Protein AF-A1ZGA3-F1 (afdb_monomer)

Mean predicted aligned error: 5.49 Å

Structure (mmCIF, N/CA/C/O backbone):
data_AF-A1ZGA3-F1
#
_entry.id   AF-A1ZGA3-F1
#
loop_
_atom_site.group_PDB
_atom_site.id
_atom_site.type_symbol
_atom_site.label_atom_id
_atom_site.label_alt_id
_atom_site.label_comp_id
_atom_site.label_asym_id
_atom_site.label_entity_id
_atom_site.label_seq_id
_atom_site.pdbx_PDB_ins_code
_atom_site.Cartn_x
_atom_site.Cartn_y
_atom_site.Cartn_z
_atom_site.occupancy
_atom_site.B_iso_or_equiv
_atom_site.auth_seq_id
_atom_site.auth_comp_id
_atom_site.auth_asym_id
_atom_site.auth_atom_id
_atom_site.pdbx_PDB_model_num
ATOM 1 N N . MET A 1 1 ? 19.483 -24.853 1.200 1.00 44.94 1 MET A N 1
ATOM 2 C CA . MET A 1 1 ? 18.758 -23.568 1.315 1.00 44.94 1 MET A CA 1
ATOM 3 C C . MET A 1 1 ? 17.761 -23.539 0.162 1.00 44.94 1 MET A C 1
ATOM 5 O O . MET A 1 1 ? 18.191 -23.710 -0.970 1.00 44.94 1 MET A O 1
ATOM 9 N N . ASN A 1 2 ? 16.456 -23.523 0.442 1.00 44.62 2 ASN A N 1
ATOM 10 C CA . ASN A 1 2 ? 15.414 -23.865 -0.536 1.00 44.62 2 ASN A CA 1
ATOM 11 C C . ASN A 1 2 ? 15.058 -22.629 -1.385 1.00 44.62 2 ASN A C 1
ATOM 13 O O . ASN A 1 2 ? 14.322 -21.759 -0.916 1.00 44.62 2 ASN A O 1
ATOM 17 N N . LEU A 1 3 ? 15.625 -22.521 -2.592 1.00 44.28 3 LEU A N 1
ATOM 18 C CA . LEU A 1 3 ? 15.404 -21.398 -3.520 1.00 44.28 3 LEU A CA 1
ATOM 19 C C . LEU A 1 3 ? 13.907 -21.156 -3.780 1.00 44.28 3 LEU A C 1
ATOM 21 O O . LEU A 1 3 ? 13.470 -20.008 -3.792 1.00 44.28 3 LEU A O 1
ATOM 25 N N . ASP A 1 4 ? 13.111 -22.224 -3.837 1.00 58.69 4 ASP A N 1
ATOM 26 C CA . ASP A 1 4 ? 11.666 -22.153 -4.075 1.00 58.69 4 ASP A CA 1
ATOM 27 C C . ASP A 1 4 ? 10.901 -21.405 -2.975 1.00 58.69 4 ASP A C 1
ATOM 29 O O . ASP A 1 4 ? 9.993 -20.630 -3.271 1.00 58.69 4 ASP A O 1
ATOM 33 N N . ALA A 1 5 ? 11.288 -21.570 -1.707 1.00 56.62 5 ALA A N 1
ATOM 34 C CA . ALA A 1 5 ? 10.627 -20.904 -0.582 1.00 56.62 5 ALA A CA 1
ATOM 35 C C . ALA A 1 5 ? 10.949 -19.402 -0.534 1.00 56.62 5 ALA A C 1
ATOM 37 O O . ALA A 1 5 ? 10.088 -18.580 -0.213 1.00 56.62 5 ALA A O 1
ATOM 38 N N . ILE A 1 6 ? 12.182 -19.033 -0.899 1.00 56.66 6 ILE A N 1
ATOM 39 C CA . ILE A 1 6 ? 12.612 -17.634 -0.998 1.00 56.66 6 ILE A CA 1
ATOM 40 C C . ILE A 1 6 ? 11.835 -16.956 -2.131 1.00 56.66 6 ILE A C 1
ATOM 42 O O . ILE A 1 6 ? 11.192 -15.928 -1.911 1.00 56.66 6 ILE A O 1
ATOM 46 N N . THR A 1 7 ? 11.794 -17.570 -3.316 1.00 63.59 7 THR A N 1
ATOM 47 C CA . THR A 1 7 ? 11.047 -17.049 -4.467 1.00 63.59 7 THR A CA 1
ATOM 48 C C . THR A 1 7 ? 9.547 -16.943 -4.179 1.00 63.59 7 THR A C 1
ATOM 50 O O . THR A 1 7 ? 8.947 -15.912 -4.480 1.00 63.59 7 THR A O 1
ATOM 53 N N . GLN A 1 8 ? 8.937 -17.942 -3.533 1.00 66.50 8 GLN A N 1
ATOM 54 C CA . GLN A 1 8 ? 7.533 -17.879 -3.112 1.00 66.50 8 GLN A CA 1
ATOM 55 C C . GLN A 1 8 ? 7.279 -16.730 -2.131 1.00 66.50 8 GLN A C 1
ATOM 57 O O . GLN A 1 8 ? 6.343 -15.956 -2.330 1.00 66.50 8 GLN A O 1
ATOM 62 N N . GLY A 1 9 ? 8.145 -16.547 -1.130 1.00 73.31 9 GLY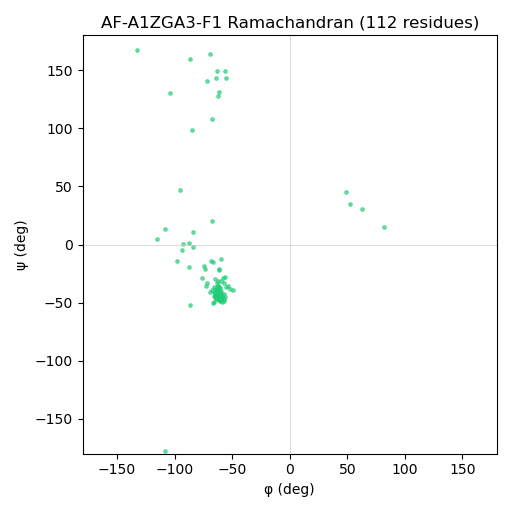 A N 1
ATOM 63 C CA . GLY A 1 9 ? 8.039 -15.441 -0.180 1.00 73.31 9 GLY A CA 1
ATOM 64 C C . GLY A 1 9 ? 8.105 -14.063 -0.849 1.00 73.31 9 GLY A C 1
ATOM 65 O O . GLY A 1 9 ? 7.344 -13.169 -0.480 1.00 73.31 9 GLY A O 1
ATOM 66 N N . HIS A 1 10 ? 8.968 -13.874 -1.852 1.00 78.25 10 HIS A N 1
ATOM 67 C CA . HIS A 1 10 ? 9.020 -12.622 -2.619 1.00 78.25 10 HIS A CA 1
ATOM 68 C C . HIS A 1 10 ? 7.760 -12.394 -3.461 1.00 78.25 10 HIS A C 1
ATOM 70 O O . HIS A 1 10 ? 7.262 -11.268 -3.520 1.00 78.25 10 HIS A O 1
ATOM 76 N N . LEU A 1 11 ? 7.207 -13.448 -4.068 1.00 79.94 11 LEU A N 1
ATOM 77 C CA . LEU A 1 11 ? 5.987 -13.345 -4.869 1.00 79.94 11 LEU A CA 1
ATOM 78 C C . LEU A 1 11 ? 4.783 -12.930 -4.014 1.00 79.94 11 LEU A C 1
ATOM 80 O O . LEU A 1 11 ? 4.070 -12.003 -4.395 1.00 79.94 11 LEU A O 1
ATOM 84 N N . VAL A 1 12 ? 4.591 -13.542 -2.839 1.00 86.50 12 VAL A N 1
ATOM 85 C CA . VAL A 1 12 ? 3.495 -13.188 -1.914 1.00 86.50 12 VAL A CA 1
ATOM 86 C C . VAL A 1 12 ? 3.577 -11.724 -1.495 1.00 86.50 12 VAL A C 1
ATOM 88 O O . VAL A 1 12 ? 2.592 -10.994 -1.586 1.00 86.50 12 VAL A O 1
ATOM 91 N N . LYS A 1 13 ? 4.768 -11.255 -1.113 1.00 85.25 13 LYS A N 1
ATOM 92 C CA . LYS A 1 13 ? 4.990 -9.851 -0.733 1.00 85.25 13 LYS A CA 1
ATOM 93 C C . LYS A 1 13 ? 4.695 -8.902 -1.887 1.00 85.25 13 LYS A C 1
ATOM 95 O O . LYS A 1 13 ? 4.082 -7.858 -1.678 1.00 85.25 13 LYS A O 1
ATOM 100 N N . ARG A 1 14 ? 5.079 -9.275 -3.111 1.00 85.75 14 ARG A N 1
ATOM 101 C CA . ARG A 1 14 ? 4.761 -8.482 -4.300 1.00 85.75 14 ARG A CA 1
ATOM 102 C C . ARG A 1 14 ? 3.255 -8.396 -4.532 1.00 85.75 14 ARG A C 1
ATOM 104 O O . ARG A 1 14 ? 2.756 -7.309 -4.792 1.00 85.75 14 ARG A O 1
ATOM 111 N N . ALA A 1 15 ? 2.530 -9.498 -4.372 1.00 88.62 15 ALA A N 1
ATOM 112 C CA . ALA A 1 15 ? 1.077 -9.495 -4.492 1.00 88.62 15 ALA A CA 1
ATOM 113 C C . ALA A 1 15 ? 0.396 -8.654 -3.401 1.00 88.62 15 ALA A C 1
ATOM 115 O O . ALA A 1 15 ? -0.555 -7.936 -3.702 1.00 88.62 15 ALA A O 1
ATOM 116 N N . ILE A 1 16 ? 0.892 -8.677 -2.160 1.00 92.25 16 ILE A N 1
ATOM 117 C CA . ILE A 1 16 ? 0.414 -7.777 -1.096 1.00 92.25 16 ILE A CA 1
ATOM 118 C C . ILE A 1 16 ? 0.677 -6.315 -1.473 1.00 92.25 16 ILE A C 1
ATOM 120 O O . ILE A 1 16 ? -0.212 -5.474 -1.347 1.00 92.25 16 ILE A O 1
ATOM 124 N N . LEU A 1 17 ? 1.869 -6.002 -1.984 1.00 91.62 17 LEU A N 1
ATOM 125 C CA . LEU A 1 17 ? 2.203 -4.658 -2.447 1.00 91.62 17 LEU A CA 1
ATOM 126 C C . LEU A 1 17 ? 1.284 -4.194 -3.585 1.00 91.62 17 LEU A C 1
ATOM 128 O O . LEU A 1 17 ? 0.804 -3.064 -3.554 1.00 91.62 17 LEU A O 1
ATOM 132 N N . ASP A 1 18 ? 0.987 -5.058 -4.552 1.00 90.56 18 ASP A N 1
ATOM 133 C CA . ASP A 1 18 ? 0.067 -4.737 -5.643 1.00 90.56 18 ASP A CA 1
ATOM 134 C C . ASP A 1 18 ? -1.352 -4.446 -5.108 1.00 90.56 18 ASP A C 1
ATOM 136 O O . ASP A 1 18 ? -2.011 -3.514 -5.580 1.00 90.56 18 ASP A O 1
ATOM 140 N N . GLN A 1 19 ? -1.813 -5.168 -4.076 1.00 93.25 19 GLN A N 1
ATOM 141 C CA . GLN A 1 19 ? -3.082 -4.868 -3.394 1.00 93.25 19 GLN A CA 1
ATOM 142 C C . GLN A 1 19 ? -3.051 -3.506 -2.689 1.00 93.25 19 GLN A C 1
ATOM 144 O O . GLN A 1 19 ? -3.981 -2.716 -2.847 1.00 93.25 19 GLN A O 1
ATOM 149 N N . ILE A 1 20 ? -1.968 -3.201 -1.968 1.00 95.19 20 ILE A N 1
ATOM 150 C CA . ILE A 1 20 ? -1.754 -1.902 -1.312 1.00 95.19 20 ILE A CA 1
ATOM 151 C C . ILE A 1 20 ? -1.810 -0.762 -2.335 1.00 95.19 20 ILE A C 1
ATOM 153 O O . ILE A 1 20 ? -2.514 0.225 -2.124 1.00 95.19 20 ILE A O 1
ATOM 157 N N . ILE A 1 21 ? -1.099 -0.899 -3.456 1.00 94.69 21 ILE A N 1
ATOM 158 C CA . ILE A 1 21 ? -1.064 0.115 -4.516 1.00 94.69 21 ILE A CA 1
ATOM 159 C C . ILE A 1 21 ? -2.449 0.283 -5.143 1.00 94.69 21 ILE A C 1
ATOM 161 O O . ILE A 1 21 ? -2.889 1.410 -5.362 1.00 94.69 21 ILE A O 1
ATOM 165 N N . THR A 1 22 ? -3.154 -0.818 -5.401 1.00 94.69 22 THR A N 1
ATOM 166 C CA . THR A 1 22 ? -4.511 -0.792 -5.964 1.00 94.69 22 THR A CA 1
ATOM 167 C C . THR A 1 22 ? -5.475 -0.044 -5.043 1.00 94.69 22 THR A C 1
ATOM 169 O O . THR A 1 22 ? -6.176 0.863 -5.492 1.00 94.69 22 THR A O 1
ATOM 172 N N . GLN A 1 23 ? -5.452 -0.355 -3.746 1.00 95.00 23 GLN A N 1
ATOM 173 C CA . GLN A 1 23 ? -6.278 0.316 -2.746 1.00 95.00 23 GLN A CA 1
ATOM 174 C C . GLN A 1 23 ? -5.932 1.808 -2.630 1.00 95.00 23 GLN A C 1
ATOM 176 O O . GLN A 1 23 ? -6.829 2.652 -2.607 1.00 95.00 23 GLN A O 1
ATOM 181 N N . ALA A 1 24 ? -4.641 2.155 -2.618 1.00 94.69 24 ALA A N 1
ATOM 182 C CA . ALA A 1 24 ? -4.197 3.546 -2.584 1.00 94.69 24 ALA A CA 1
ATOM 183 C C . ALA A 1 24 ? -4.697 4.330 -3.804 1.00 94.69 24 ALA A C 1
ATOM 185 O O . ALA A 1 24 ? -5.269 5.407 -3.652 1.00 94.69 24 ALA A O 1
ATOM 186 N N . ARG A 1 25 ? -4.560 3.769 -5.010 1.00 95.25 25 ARG A N 1
ATOM 187 C CA . ARG A 1 25 ? -5.061 4.390 -6.244 1.00 95.25 25 ARG A CA 1
ATOM 188 C C . ARG A 1 25 ? -6.573 4.576 -6.214 1.00 95.25 25 ARG A C 1
ATOM 190 O O . ARG A 1 25 ? -7.031 5.662 -6.551 1.00 95.25 25 ARG A O 1
ATOM 197 N N . SER A 1 26 ? -7.324 3.580 -5.744 1.00 93.38 26 SER A N 1
ATOM 198 C CA . SER A 1 26 ? -8.780 3.687 -5.599 1.00 93.38 26 SER A CA 1
ATOM 199 C C . SER A 1 26 ? -9.180 4.836 -4.668 1.00 93.38 26 SER A C 1
ATOM 201 O O . SER A 1 26 ? -10.092 5.591 -4.993 1.00 93.38 26 SER A O 1
ATOM 203 N N . GLN A 1 27 ? -8.491 5.007 -3.534 1.00 92.31 27 GLN A N 1
ATOM 204 C CA . GLN A 1 27 ? -8.752 6.123 -2.616 1.00 92.31 27 GLN A CA 1
ATOM 205 C C . GLN A 1 27 ? -8.402 7.478 -3.245 1.00 92.31 27 GLN A C 1
ATOM 207 O O . GLN A 1 27 ? -9.166 8.432 -3.121 1.00 92.31 27 GLN A O 1
ATOM 212 N N . VAL A 1 28 ? -7.284 7.559 -3.975 1.00 92.88 28 VAL A N 1
ATOM 213 C CA . VAL A 1 28 ? -6.873 8.785 -4.681 1.00 92.88 28 VAL A CA 1
ATOM 214 C C . VAL A 1 28 ? -7.844 9.156 -5.804 1.00 92.88 28 VAL A C 1
ATOM 216 O O . VAL A 1 28 ? -8.116 10.337 -6.018 1.00 92.88 28 VAL A O 1
ATOM 219 N N . GLN A 1 29 ? -8.393 8.164 -6.505 1.00 91.06 29 GLN A N 1
ATOM 220 C CA . GLN A 1 29 ? -9.353 8.362 -7.591 1.00 91.06 29 GLN A CA 1
ATOM 221 C C . GLN A 1 29 ? -10.755 8.746 -7.110 1.00 91.06 29 GLN A C 1
ATOM 22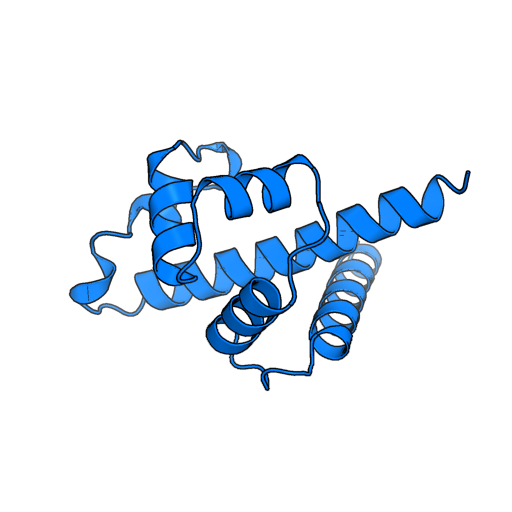3 O O . GLN A 1 29 ? -11.507 9.313 -7.896 1.00 91.06 29 GLN A O 1
ATOM 228 N N . ALA A 1 30 ? -11.103 8.504 -5.841 1.00 85.12 30 ALA A N 1
ATOM 229 C CA . ALA A 1 30 ? -12.448 8.701 -5.291 1.00 85.12 30 ALA A CA 1
ATOM 230 C C . ALA A 1 30 ? -12.925 10.176 -5.194 1.00 85.12 30 ALA A C 1
ATOM 232 O O . ALA A 1 30 ? -13.858 10.478 -4.454 1.00 85.12 30 ALA A O 1
ATOM 233 N N . THR A 1 31 ? -12.342 11.117 -5.947 1.00 66.00 31 THR A N 1
ATOM 234 C CA . THR A 1 31 ? -12.766 12.534 -6.039 1.00 66.00 31 THR A CA 1
ATOM 235 C C . THR A 1 31 ? -12.914 13.252 -4.690 1.00 66.00 31 THR A C 1
ATOM 237 O O . THR A 1 31 ? -13.750 14.136 -4.529 1.00 66.00 31 THR A O 1
ATOM 240 N N . ASN A 1 32 ? -12.070 12.923 -3.708 1.00 74.69 32 ASN A N 1
ATOM 241 C CA . ASN A 1 32 ? -12.024 13.634 -2.430 1.00 74.69 32 ASN A CA 1
ATOM 242 C C . ASN A 1 32 ? -10.792 14.560 -2.376 1.00 74.69 32 ASN A C 1
ATOM 244 O O . ASN A 1 32 ? -9.670 14.142 -2.672 1.00 74.69 32 ASN A O 1
ATOM 248 N N . SER A 1 33 ? -11.002 15.830 -2.008 1.00 76.06 33 SER A N 1
ATOM 249 C CA . SER A 1 33 ? -9.976 16.884 -2.013 1.00 76.06 33 SER A CA 1
ATOM 250 C C . SER A 1 33 ? -8.761 16.546 -1.144 1.00 76.06 33 SER A C 1
ATOM 252 O O . SER A 1 33 ? -7.643 16.945 -1.476 1.00 76.06 33 SER A O 1
ATOM 254 N N . ILE A 1 34 ? -8.966 15.745 -0.094 1.00 81.19 34 ILE A N 1
ATOM 255 C CA . ILE A 1 34 ? -7.932 15.273 0.836 1.00 81.19 34 ILE A CA 1
ATOM 256 C C . ILE A 1 34 ? -6.842 14.464 0.112 1.00 81.19 34 ILE A C 1
ATOM 258 O O . ILE A 1 34 ? -5.673 14.524 0.500 1.00 81.19 34 ILE A O 1
ATOM 262 N N . TYR A 1 35 ? -7.185 13.751 -0.969 1.00 85.31 35 TYR A N 1
ATOM 263 C CA . TYR A 1 35 ? -6.233 12.887 -1.669 1.00 85.31 35 TYR A CA 1
ATOM 264 C C . TYR A 1 35 ? -5.491 13.557 -2.833 1.00 85.31 35 TYR A C 1
ATOM 266 O O . TYR A 1 35 ? -4.622 12.934 -3.444 1.00 85.31 35 TYR A O 1
ATOM 274 N N . ASN A 1 36 ? -5.750 14.839 -3.115 1.00 86.12 36 ASN A N 1
ATOM 275 C CA . ASN A 1 36 ? -5.059 15.565 -4.189 1.00 86.12 36 ASN A CA 1
ATOM 276 C C . ASN A 1 36 ? -3.530 15.573 -4.016 1.00 86.12 36 ASN A C 1
ATOM 278 O O . ASN A 1 36 ? -2.797 15.509 -5.002 1.00 86.12 36 ASN A O 1
ATOM 282 N N . GLN A 1 37 ? -3.051 15.595 -2.770 1.00 88.62 37 GLN A N 1
ATOM 283 C CA . GLN A 1 37 ? -1.623 15.539 -2.440 1.00 88.62 37 GLN A CA 1
ATOM 284 C C . GLN A 1 37 ? -0.951 14.196 -2.793 1.00 88.62 37 GLN A C 1
ATOM 286 O O . GLN A 1 37 ? 0.275 14.124 -2.861 1.00 88.62 37 GLN A O 1
ATOM 291 N N . PHE A 1 38 ? -1.733 13.144 -3.061 1.00 93.81 38 PHE A N 1
ATOM 292 C CA . PHE A 1 38 ? -1.248 11.795 -3.364 1.00 93.81 38 PHE A CA 1
ATOM 293 C C . PHE A 1 38 ? -1.425 11.395 -4.839 1.00 93.81 38 PHE A C 1
ATOM 295 O O . PHE A 1 38 ? -1.269 10.225 -5.180 1.00 93.81 38 PHE A O 1
ATOM 302 N N . LYS A 1 39 ? -1.726 12.345 -5.740 1.00 93.56 39 LYS A N 1
ATOM 303 C CA . LYS A 1 39 ? -1.952 12.066 -7.175 1.00 93.56 39 LYS A CA 1
ATOM 304 C C . LYS A 1 39 ? -0.798 11.350 -7.872 1.00 93.56 39 LYS A C 1
ATOM 306 O O . LYS A 1 39 ? -1.042 10.591 -8.801 1.00 93.56 39 LYS A O 1
ATOM 311 N N . ASN A 1 40 ? 0.434 11.532 -7.403 1.00 94.69 40 ASN A N 1
ATOM 312 C CA . ASN A 1 40 ? 1.589 10.810 -7.936 1.00 94.69 40 ASN A CA 1
ATOM 313 C C . ASN A 1 40 ? 1.483 9.282 -7.755 1.00 94.69 40 ASN A C 1
ATOM 315 O O . ASN A 1 40 ? 2.097 8.544 -8.512 1.00 94.69 40 ASN A O 1
ATOM 319 N N . LEU A 1 41 ? 0.680 8.768 -6.814 1.00 95.56 41 LEU A N 1
ATOM 320 C CA . LEU A 1 41 ? 0.470 7.322 -6.647 1.00 95.56 41 LEU A CA 1
ATOM 321 C C . LEU A 1 41 ? -0.299 6.680 -7.816 1.00 95.56 41 LEU A C 1
ATOM 323 O O . LEU A 1 41 ? -0.311 5.452 -7.948 1.00 95.56 41 LEU A O 1
ATOM 327 N N . LEU A 1 42 ? -0.926 7.495 -8.671 1.00 94.69 42 LEU A N 1
ATOM 328 C CA . LEU A 1 42 ? -1.550 7.039 -9.912 1.00 94.69 42 LEU A CA 1
ATOM 329 C C . LEU A 1 42 ? -0.510 6.681 -10.981 1.0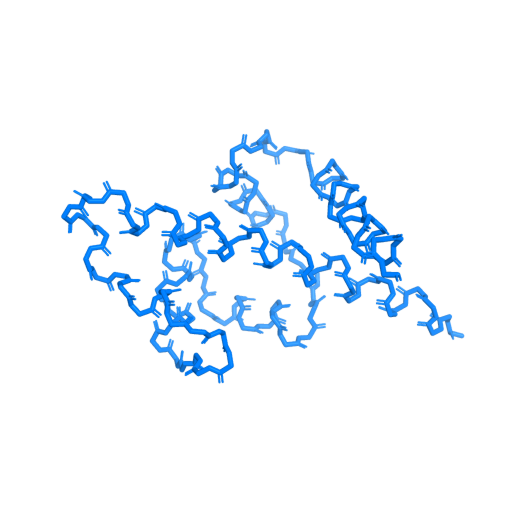0 94.69 42 LEU A C 1
ATOM 331 O O . LEU A 1 42 ? -0.817 5.889 -11.870 1.00 94.69 42 LEU A O 1
ATOM 335 N N . ASP A 1 43 ? 0.715 7.201 -10.868 1.00 95.00 43 ASP A N 1
ATOM 336 C CA . ASP A 1 43 ? 1.787 6.894 -11.806 1.00 95.00 43 ASP A CA 1
ATOM 337 C C . ASP A 1 43 ? 2.146 5.396 -11.755 1.00 95.00 43 ASP A C 1
ATOM 339 O O . ASP A 1 43 ? 2.051 4.763 -10.686 1.00 95.00 43 ASP A O 1
ATOM 343 N N . PRO A 1 44 ? 2.593 4.807 -12.879 1.00 92.81 44 PRO A N 1
ATOM 344 C CA . PRO A 1 44 ? 3.098 3.438 -12.910 1.00 92.81 44 PRO A CA 1
ATOM 345 C C . PRO A 1 44 ? 4.246 3.223 -11.913 1.00 92.81 44 PRO A C 1
ATOM 347 O O . PRO A 1 44 ? 5.062 4.115 -11.696 1.00 92.81 44 PRO A O 1
ATOM 350 N N . MET A 1 45 ? 4.322 2.049 -11.278 1.00 89.75 45 MET A N 1
ATOM 351 C CA . MET A 1 45 ? 5.256 1.835 -10.161 1.00 89.75 45 MET A CA 1
ATOM 352 C C . MET A 1 45 ? 6.728 1.933 -10.598 1.00 89.75 45 MET A C 1
ATOM 354 O O . MET A 1 45 ? 7.586 2.360 -9.829 1.00 89.75 45 MET A O 1
ATOM 358 N N . GLU A 1 46 ? 7.024 1.590 -11.849 1.00 90.56 46 GLU A N 1
ATOM 359 C CA . 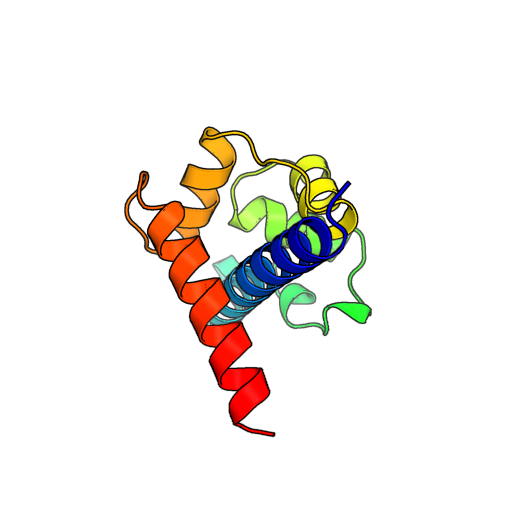GLU A 1 46 ? 8.342 1.705 -12.471 1.00 90.56 46 GLU A CA 1
ATOM 360 C C . GLU A 1 46 ? 8.872 3.148 -12.535 1.00 90.56 46 GLU A C 1
ATOM 362 O O . GLU A 1 46 ? 10.083 3.357 -12.607 1.00 90.56 46 GLU A O 1
ATOM 367 N N . THR A 1 47 ? 7.995 4.155 -12.457 1.00 94.06 47 THR A N 1
ATOM 368 C CA . THR A 1 47 ? 8.390 5.573 -12.460 1.00 94.06 47 THR A CA 1
ATOM 369 C C . THR A 1 47 ? 8.557 6.144 -11.052 1.00 94.06 47 THR A C 1
ATOM 371 O O . THR A 1 47 ? 8.997 7.289 -10.899 1.00 94.06 47 THR A O 1
ATOM 374 N N . TRP A 1 48 ? 8.237 5.366 -10.011 1.00 93.25 48 TRP A N 1
ATOM 375 C CA . TRP A 1 48 ? 8.163 5.868 -8.645 1.00 93.25 48 TRP A CA 1
ATOM 376 C C . TRP A 1 48 ? 9.507 6.393 -8.144 1.00 93.25 48 TRP A C 1
ATOM 378 O O . TRP A 1 48 ? 10.541 5.720 -8.144 1.00 93.25 48 TRP A O 1
ATOM 388 N N . ARG A 1 49 ? 9.470 7.625 -7.642 1.00 94.75 49 ARG A N 1
ATOM 389 C CA . ARG A 1 49 ? 10.586 8.314 -6.991 1.00 94.75 49 ARG A CA 1
ATOM 390 C C . ARG A 1 49 ? 10.325 8.427 -5.493 1.00 94.75 49 ARG A C 1
ATOM 392 O O . ARG A 1 49 ? 9.309 7.974 -4.974 1.00 94.75 49 ARG A O 1
ATOM 399 N N . HIS A 1 50 ? 11.242 9.070 -4.770 1.00 94.56 50 HIS A N 1
ATOM 400 C CA . HIS A 1 50 ? 11.125 9.270 -3.321 1.00 94.56 50 HIS A CA 1
ATOM 401 C C . HIS A 1 50 ? 9.753 9.836 -2.895 1.00 94.56 50 HIS A C 1
ATOM 403 O O . HIS A 1 50 ? 9.218 9.400 -1.878 1.00 94.56 50 HIS A O 1
ATOM 409 N N . GLY A 1 51 ? 9.176 10.763 -3.669 1.00 96.00 51 GLY A N 1
ATOM 410 C CA . GLY A 1 51 ? 7.865 11.357 -3.383 1.00 96.00 51 GLY A CA 1
ATOM 411 C C . GLY A 1 51 ? 6.708 10.351 -3.392 1.00 96.00 51 GLY A C 1
ATOM 412 O O . GLY A 1 51 ? 5.811 10.457 -2.562 1.00 96.00 51 GLY A O 1
ATOM 413 N N . HIS A 1 52 ? 6.744 9.341 -4.264 1.00 96.62 52 HIS A N 1
ATOM 414 C CA . HIS A 1 52 ? 5.731 8.281 -4.326 1.00 96.62 52 HIS A CA 1
ATOM 415 C C . HIS A 1 52 ? 5.774 7.413 -3.072 1.00 96.62 52 HIS A C 1
ATOM 417 O O . HIS A 1 52 ? 4.772 7.258 -2.383 1.00 96.62 52 HIS A O 1
ATOM 423 N N . TYR A 1 53 ? 6.967 6.940 -2.704 1.00 95.88 53 TYR A N 1
ATOM 424 C CA . TYR A 1 53 ? 7.149 6.160 -1.478 1.00 95.88 53 TYR A CA 1
ATOM 425 C C . TYR A 1 53 ? 6.771 6.957 -0.228 1.00 95.88 53 TYR A C 1
ATOM 427 O O . TYR A 1 53 ? 6.198 6.394 0.697 1.00 95.88 53 TYR A O 1
ATOM 435 N N . ARG A 1 54 ? 7.053 8.265 -0.188 1.00 96.88 54 ARG A N 1
ATOM 436 C CA . ARG A 1 54 ? 6.627 9.133 0.919 1.00 96.88 54 ARG A CA 1
ATOM 437 C C . ARG A 1 54 ? 5.106 9.174 1.040 1.00 96.88 54 ARG A C 1
ATOM 439 O O . ARG A 1 54 ? 4.583 9.004 2.136 1.00 96.88 54 ARG A O 1
ATOM 446 N N . ASN A 1 55 ? 4.420 9.372 -0.079 1.00 96.25 55 ASN A N 1
ATOM 447 C CA . ASN A 1 55 ? 2.968 9.474 -0.125 1.00 96.25 55 ASN A CA 1
ATOM 448 C C . ASN A 1 55 ? 2.289 8.156 0.250 1.00 96.25 55 ASN A C 1
ATOM 450 O O . ASN A 1 55 ? 1.388 8.155 1.085 1.00 96.25 55 ASN A O 1
ATOM 454 N N . LEU A 1 56 ? 2.779 7.026 -0.267 1.00 96.44 56 LEU A N 1
ATOM 455 C CA . LEU A 1 56 ? 2.253 5.721 0.122 1.00 96.44 56 LEU A CA 1
ATOM 456 C C . LEU A 1 56 ? 2.525 5.422 1.605 1.00 96.44 56 LEU A C 1
ATOM 458 O O . LEU A 1 56 ? 1.641 4.947 2.311 1.00 96.44 56 LEU A O 1
ATOM 462 N N . ALA A 1 57 ? 3.722 5.741 2.101 1.00 96.38 57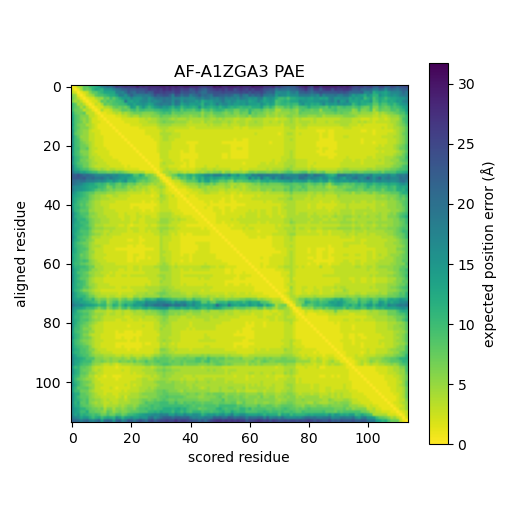 ALA A N 1
ATOM 463 C CA . ALA A 1 57 ? 4.060 5.556 3.510 1.00 96.38 57 ALA A CA 1
ATOM 464 C C . ALA A 1 57 ? 3.177 6.416 4.432 1.00 96.38 57 ALA A C 1
ATOM 466 O O . ALA A 1 57 ? 2.782 5.947 5.494 1.00 96.38 57 ALA A O 1
ATOM 467 N N . CYS A 1 58 ? 2.814 7.628 4.000 1.00 95.81 58 CYS A N 1
ATOM 468 C CA . CYS A 1 58 ? 1.868 8.491 4.705 1.00 95.81 58 CYS A CA 1
ATOM 469 C C . CYS A 1 58 ? 0.465 7.866 4.776 1.00 95.81 58 CYS A C 1
ATOM 471 O O . CYS A 1 58 ? -0.112 7.822 5.858 1.00 95.81 58 CYS A O 1
ATOM 473 N N . MET A 1 59 ? -0.049 7.309 3.673 1.00 94.88 59 MET A N 1
ATOM 474 C CA . MET A 1 59 ? -1.350 6.616 3.671 1.00 94.88 59 MET A CA 1
ATOM 475 C C . MET A 1 59 ? -1.369 5.375 4.573 1.00 94.88 59 MET A C 1
ATOM 477 O O . MET A 1 59 ? -2.395 5.054 5.164 1.00 94.88 59 MET A O 1
ATOM 481 N N . LEU A 1 60 ? -0.233 4.687 4.688 1.00 95.12 60 LEU A N 1
ATOM 482 C CA . LEU A 1 60 ? -0.067 3.503 5.532 1.00 95.12 60 LEU A CA 1
ATOM 483 C C . LEU A 1 60 ? 0.336 3.831 6.979 1.00 95.12 60 LEU A C 1
ATOM 485 O O . LEU A 1 60 ? 0.589 2.909 7.755 1.00 95.12 60 LEU A O 1
ATOM 489 N N . ASP A 1 61 ? 0.462 5.114 7.330 1.00 95.75 61 ASP A N 1
ATOM 490 C CA . ASP A 1 61 ? 0.981 5.578 8.620 1.00 95.75 61 ASP A CA 1
ATOM 491 C C . ASP A 1 61 ? 2.311 4.889 9.009 1.00 95.75 61 ASP A C 1
ATOM 493 O O . ASP A 1 61 ? 2.501 4.403 10.119 1.00 95.75 61 ASP A O 1
ATOM 497 N N . MET A 1 62 ? 3.271 4.769 8.093 1.00 95.38 62 MET A N 1
ATOM 498 C CA . MET A 1 62 ? 4.570 4.150 8.390 1.00 95.38 62 MET A CA 1
ATOM 499 C C . MET A 1 62 ? 5.742 4.977 7.882 1.00 95.38 62 MET A C 1
ATOM 501 O O . MET A 1 62 ? 5.591 5.913 7.101 1.00 95.38 62 MET A O 1
ATOM 505 N N . SER A 1 63 ? 6.954 4.640 8.330 1.00 95.25 63 SER A N 1
ATOM 506 C CA . SER A 1 63 ? 8.139 5.341 7.845 1.00 95.25 63 SER A CA 1
ATOM 507 C C . SER A 1 63 ? 8.449 4.954 6.399 1.00 95.25 63 SER A C 1
ATOM 509 O O . SER A 1 63 ? 8.379 3.784 6.016 1.00 95.25 63 SER A O 1
ATOM 511 N N . ILE A 1 64 ? 8.871 5.939 5.603 1.00 95.19 64 ILE A N 1
ATOM 512 C CA . ILE A 1 64 ? 9.274 5.722 4.207 1.00 95.19 64 ILE A CA 1
ATOM 513 C C . ILE A 1 64 ? 10.380 4.666 4.078 1.00 95.19 64 ILE A C 1
ATOM 515 O O . ILE A 1 64 ? 10.366 3.877 3.137 1.00 95.19 64 ILE A O 1
ATOM 519 N N . ASN A 1 65 ? 11.314 4.619 5.033 1.00 93.44 65 ASN A N 1
ATOM 520 C CA . ASN A 1 65 ? 12.393 3.635 5.036 1.00 93.44 65 ASN A C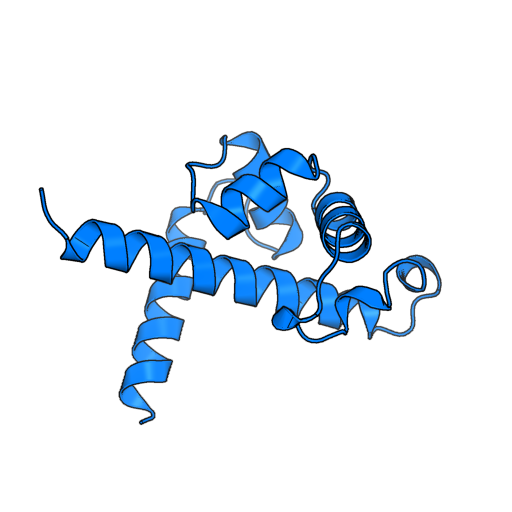A 1
ATOM 521 C C . ASN A 1 65 ? 11.838 2.219 5.203 1.00 93.44 65 ASN A C 1
ATOM 523 O O . ASN A 1 65 ? 12.205 1.344 4.431 1.00 93.44 65 ASN A O 1
ATOM 527 N N . THR A 1 66 ? 10.901 2.008 6.135 1.00 93.38 66 THR A N 1
ATOM 528 C CA . THR A 1 66 ? 10.236 0.704 6.314 1.00 93.38 66 THR A CA 1
ATOM 529 C C . THR A 1 66 ? 9.565 0.247 5.023 1.00 93.38 66 THR A C 1
ATOM 531 O O . THR A 1 66 ? 9.744 -0.896 4.612 1.00 93.38 66 THR A O 1
ATOM 534 N N . LEU A 1 67 ? 8.821 1.142 4.365 1.00 93.25 67 LEU A N 1
ATOM 535 C CA . LEU A 1 67 ? 8.152 0.821 3.108 1.00 93.25 67 LEU A CA 1
ATOM 536 C C . LEU A 1 67 ? 9.162 0.468 2.008 1.00 93.25 67 LEU A C 1
ATOM 538 O O . LEU A 1 67 ? 8.982 -0.528 1.318 1.00 93.25 67 LEU A O 1
ATOM 542 N N . LYS A 1 68 ? 10.236 1.250 1.850 1.00 91.19 68 LYS A N 1
ATOM 543 C CA . LYS A 1 68 ? 11.276 0.971 0.849 1.00 91.19 68 LYS A CA 1
ATOM 544 C C . LYS A 1 68 ? 11.967 -0.367 1.093 1.00 91.19 68 LYS A C 1
ATOM 546 O O . LYS A 1 68 ? 12.094 -1.135 0.147 1.00 91.19 68 LYS A O 1
ATOM 551 N N . TYR A 1 69 ? 12.325 -0.672 2.341 1.00 89.00 69 TYR A N 1
ATOM 552 C CA . TYR A 1 69 ? 12.894 -1.973 2.698 1.00 89.00 69 TYR A CA 1
ATOM 553 C C . TYR A 1 69 ? 11.929 -3.120 2.388 1.00 89.00 69 TYR A C 1
ATOM 555 O O . TYR A 1 69 ? 12.336 -4.120 1.806 1.00 89.00 69 TYR A O 1
ATOM 563 N N . TYR A 1 70 ? 10.637 -2.966 2.689 1.00 89.19 70 TYR A N 1
ATOM 564 C CA . TYR A 1 70 ? 9.634 -3.973 2.336 1.00 89.19 70 TYR A CA 1
ATOM 565 C C . TYR A 1 70 ? 9.510 -4.178 0.818 1.00 89.19 70 TYR A C 1
ATOM 567 O O . TYR A 1 70 ? 9.414 -5.311 0.357 1.00 89.19 70 TYR A O 1
ATOM 575 N N . VAL A 1 71 ? 9.552 -3.096 0.035 1.00 86.38 71 VAL A N 1
ATOM 576 C CA . VAL A 1 71 ? 9.458 -3.150 -1.433 1.00 86.38 71 VAL A CA 1
ATOM 577 C C . VAL A 1 71 ? 10.702 -3.776 -2.075 1.00 86.38 71 VAL A C 1
ATOM 579 O O . VAL A 1 71 ? 10.563 -4.514 -3.046 1.00 86.38 71 VAL A O 1
ATOM 582 N N . GLN A 1 72 ? 11.898 -3.459 -1.574 1.00 82.12 72 GLN A N 1
ATOM 583 C CA . GLN A 1 72 ? 13.175 -3.857 -2.181 1.00 82.12 72 GLN A CA 1
ATOM 584 C C . GLN A 1 72 ? 13.641 -5.235 -1.711 1.00 82.12 72 GLN A C 1
ATOM 586 O O . GLN A 1 72 ? 13.919 -6.107 -2.527 1.00 82.12 72 GLN A O 1
ATOM 591 N N . GLU A 1 73 ? 13.683 -5.435 -0.398 1.00 74.00 73 GLU A N 1
ATOM 592 C CA . GLU A 1 73 ? 14.284 -6.618 0.228 1.00 74.00 73 GLU A CA 1
ATOM 593 C C . GLU A 1 73 ? 13.225 -7.666 0.595 1.00 74.00 73 GLU A C 1
ATOM 595 O O . GLU A 1 73 ? 13.531 -8.818 0.899 1.00 74.00 73 GLU A O 1
ATOM 600 N N . GLY A 1 74 ? 11.943 -7.285 0.579 1.00 65.94 74 GLY A N 1
ATOM 601 C CA . GLY A 1 74 ? 10.869 -8.150 1.050 1.00 65.94 74 GLY A CA 1
ATOM 602 C C . GLY A 1 74 ? 11.010 -8.484 2.535 1.00 65.94 74 GLY A C 1
ATOM 603 O O . GLY A 1 74 ? 10.653 -9.581 2.953 1.00 65.94 74 GLY A O 1
ATOM 604 N N . ASP A 1 75 ? 11.579 -7.601 3.344 1.00 67.88 75 ASP A N 1
ATOM 605 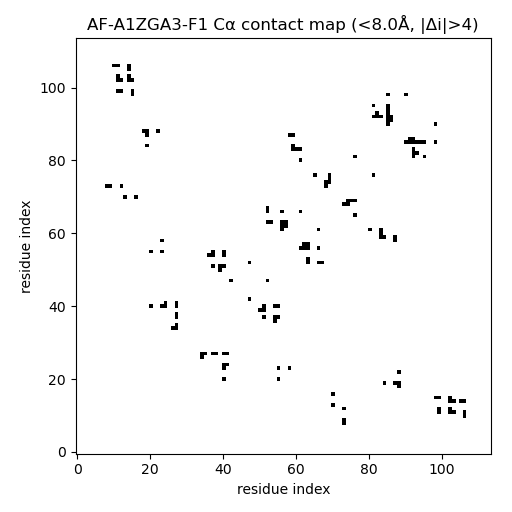C CA . ASP A 1 75 ? 11.943 -7.967 4.708 1.00 67.88 75 ASP A CA 1
ATOM 606 C C . ASP A 1 75 ? 10.720 -8.195 5.626 1.00 67.88 75 ASP A C 1
ATOM 608 O O . ASP A 1 75 ? 9.585 -7.809 5.313 1.00 67.88 75 ASP A O 1
ATOM 612 N N . HIS A 1 76 ? 10.926 -8.846 6.775 1.00 72.75 76 HIS A N 1
ATOM 613 C CA . HIS A 1 76 ? 9.849 -9.096 7.737 1.00 72.75 76 HIS A CA 1
ATOM 614 C C . HIS A 1 76 ? 9.353 -7.792 8.377 1.00 72.75 76 HIS A C 1
ATOM 616 O O . HIS A 1 76 ? 9.988 -7.203 9.252 1.00 72.75 76 HIS A O 1
ATOM 622 N N . LEU A 1 77 ? 8.147 -7.365 7.998 1.00 87.31 77 LEU A N 1
ATOM 623 C CA . LEU A 1 77 ? 7.459 -6.267 8.673 1.00 87.31 77 LEU A CA 1
ATOM 624 C C . LEU A 1 77 ? 7.192 -6.614 10.140 1.00 87.31 77 LEU A C 1
ATOM 626 O O . LEU A 1 77 ? 6.606 -7.658 10.443 1.00 87.31 77 LEU A O 1
ATOM 630 N N . LYS A 1 78 ? 7.536 -5.687 11.043 1.00 91.19 78 LYS A N 1
ATOM 631 C CA . LYS A 1 78 ? 7.118 -5.741 12.451 1.00 91.19 78 LYS A CA 1
ATOM 632 C C . LYS A 1 78 ? 5.592 -5.811 12.553 1.00 91.19 78 LYS A C 1
ATOM 634 O O . LYS A 1 78 ? 4.885 -5.197 11.752 1.00 91.19 78 LYS A O 1
ATOM 639 N N . GLN A 1 79 ? 5.089 -6.472 13.596 1.00 90.56 79 GLN A N 1
ATOM 640 C CA . GLN A 1 79 ? 3.652 -6.686 13.815 1.00 90.56 79 GLN A CA 1
ATOM 641 C C . GLN A 1 79 ? 2.823 -5.391 13.743 1.00 90.56 79 GLN A C 1
ATOM 643 O O . GLN A 1 79 ? 1.738 -5.390 13.172 1.00 90.56 79 GLN A O 1
ATOM 648 N N . ASN A 1 80 ? 3.342 -4.270 14.256 1.00 93.12 80 ASN A N 1
ATOM 649 C CA . ASN A 1 80 ? 2.644 -2.984 14.182 1.00 93.12 80 ASN A CA 1
ATOM 650 C C . ASN A 1 80 ? 2.429 -2.503 12.734 1.00 93.12 80 ASN A C 1
ATOM 652 O O . ASN A 1 80 ? 1.349 -2.042 12.388 1.00 93.12 80 ASN A O 1
ATOM 656 N N . ASN A 1 81 ? 3.426 -2.661 11.861 1.00 94.25 81 ASN A N 1
ATOM 657 C CA . ASN A 1 81 ? 3.301 -2.271 10.453 1.00 94.25 81 ASN A CA 1
ATOM 658 C C . ASN A 1 81 ? 2.368 -3.220 9.687 1.00 94.25 81 ASN A C 1
ATOM 660 O O . ASN A 1 81 ? 1.629 -2.773 8.815 1.00 94.25 81 ASN A O 1
ATOM 664 N N . ARG A 1 82 ? 2.343 -4.509 10.056 1.00 93.44 82 ARG A N 1
ATOM 665 C CA . ARG A 1 82 ? 1.361 -5.472 9.533 1.00 93.44 82 ARG A CA 1
ATOM 666 C C . ARG A 1 82 ? -0.069 -5.051 9.877 1.00 93.44 82 ARG A C 1
ATOM 668 O O . ARG A 1 82 ? -0.913 -5.015 8.991 1.00 93.44 82 A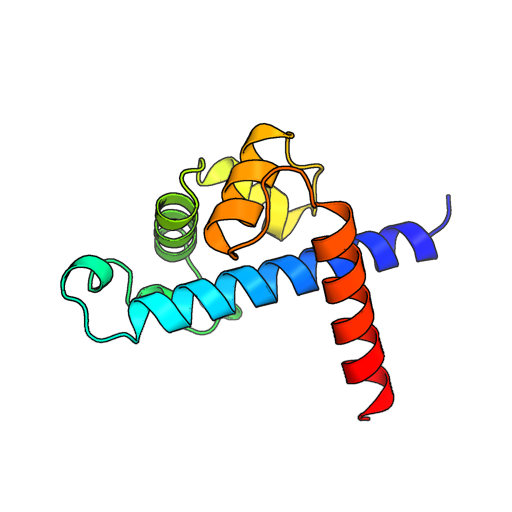RG A O 1
ATOM 675 N N . LYS A 1 83 ? -0.324 -4.645 11.127 1.00 95.06 83 LYS A N 1
ATOM 676 C CA . LYS A 1 83 ? -1.631 -4.118 11.567 1.00 95.06 83 LYS A CA 1
ATOM 677 C C . LYS 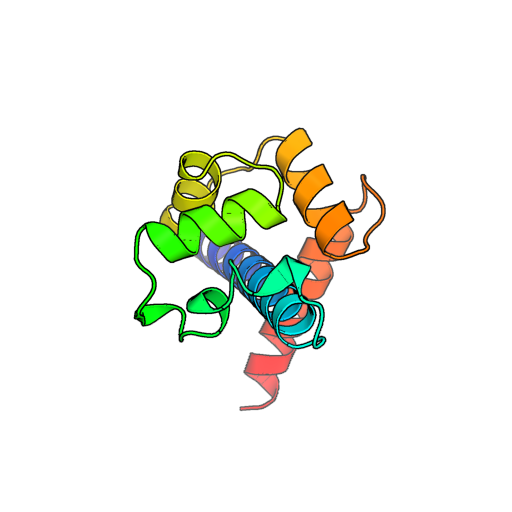A 1 83 ? -2.074 -2.903 10.754 1.00 95.06 83 LYS A C 1
ATOM 679 O O . LYS A 1 83 ? -3.228 -2.840 10.350 1.00 95.06 83 LYS A O 1
ATOM 684 N N . LYS A 1 84 ? -1.152 -1.980 10.472 1.00 95.69 84 LYS A N 1
ATOM 685 C CA . LYS A 1 84 ? -1.422 -0.788 9.653 1.00 95.69 84 LYS A CA 1
ATOM 686 C C . LYS A 1 84 ? -1.807 -1.141 8.217 1.00 95.69 84 LYS A C 1
ATOM 688 O O . LYS A 1 84 ? -2.786 -0.611 7.703 1.00 95.69 84 LYS A O 1
ATOM 693 N N . ILE A 1 85 ? -1.094 -2.084 7.600 1.00 95.25 85 ILE A N 1
ATOM 694 C CA . ILE A 1 85 ? -1.443 -2.602 6.268 1.00 95.25 85 ILE A CA 1
ATOM 695 C C . ILE A 1 85 ? -2.812 -3.290 6.286 1.00 95.25 85 ILE A C 1
ATOM 697 O O . ILE A 1 85 ? -3.631 -3.015 5.415 1.00 95.25 85 ILE A O 1
ATOM 701 N N . LEU A 1 86 ? -3.080 -4.145 7.278 1.00 95.75 86 LEU A N 1
ATOM 702 C CA . LEU A 1 86 ? -4.370 -4.830 7.408 1.00 95.75 86 LEU A CA 1
ATOM 703 C C . LEU A 1 86 ? -5.517 -3.828 7.520 1.00 95.75 86 LEU A C 1
ATOM 705 O O . LEU A 1 86 ? -6.469 -3.909 6.751 1.00 95.75 86 LEU A O 1
ATOM 709 N N . GLN A 1 87 ? -5.390 -2.840 8.406 1.00 96.25 87 GLN A N 1
ATOM 710 C CA . GLN A 1 87 ? -6.384 -1.782 8.564 1.00 96.25 87 GLN A CA 1
ATOM 711 C C . GLN A 1 87 ? -6.591 -0.994 7.264 1.00 96.25 87 GLN A C 1
ATOM 713 O O . GLN A 1 87 ? -7.730 -0.751 6.874 1.00 96.25 87 GLN A O 1
ATOM 718 N N . PHE A 1 88 ? -5.509 -0.624 6.575 1.00 95.62 88 PHE A N 1
ATOM 719 C CA . PHE A 1 88 ? -5.576 0.104 5.307 1.00 95.62 88 PHE A CA 1
ATOM 720 C C . PHE A 1 88 ? -6.316 -0.676 4.207 1.00 95.62 88 PHE A C 1
ATOM 722 O O . PHE A 1 88 ? -7.059 -0.094 3.414 1.00 95.62 88 PHE A O 1
ATOM 729 N N . LEU A 1 89 ? -6.125 -1.996 4.176 1.00 95.50 89 LEU A N 1
ATOM 730 C CA . LEU A 1 89 ? -6.780 -2.912 3.244 1.00 95.50 89 LEU A CA 1
ATOM 731 C C . LEU A 1 89 ? -8.181 -3.363 3.705 1.00 95.50 89 LEU A C 1
ATOM 733 O O . LEU A 1 89 ? -8.839 -4.099 2.978 1.00 95.50 89 LEU A O 1
ATOM 737 N N . GLY A 1 90 ? -8.647 -2.937 4.884 1.00 94.44 90 GLY A N 1
ATOM 738 C CA . GLY A 1 90 ? -9.970 -3.289 5.416 1.00 94.44 90 GLY A CA 1
ATOM 739 C C . GLY A 1 90 ? -10.058 -4.653 6.115 1.00 94.44 90 GLY A C 1
ATOM 740 O O . GLY A 1 90 ? -11.158 -5.145 6.354 1.00 94.44 90 GLY A O 1
ATOM 741 N N . TYR A 1 91 ? -8.928 -5.267 6.466 1.00 94.38 91 TYR A N 1
ATOM 742 C CA . TYR A 1 91 ? -8.873 -6.531 7.203 1.00 94.38 91 TYR A CA 1
ATOM 743 C C . TYR A 1 91 ? -8.919 -6.323 8.717 1.00 94.38 91 TYR A C 1
ATOM 745 O O . TYR A 1 91 ? -8.534 -5.279 9.251 1.00 94.38 91 TYR A O 1
ATOM 753 N N . SER A 1 92 ? -9.299 -7.379 9.441 1.00 92.38 92 SER A N 1
ATOM 754 C CA . SER A 1 92 ? -9.145 -7.414 10.895 1.00 92.38 92 SER A CA 1
ATOM 755 C C . SER A 1 92 ? -7.657 -7.375 11.299 1.00 92.38 92 SER A C 1
ATOM 757 O O . SER A 1 92 ? -6.836 -8.029 10.651 1.00 92.38 92 SER A O 1
ATOM 759 N N . PRO A 1 93 ? -7.281 -6.693 12.403 1.00 84.31 93 PRO A N 1
ATOM 760 C CA . PRO A 1 93 ? -5.878 -6.432 12.768 1.00 84.31 93 PRO A CA 1
ATOM 761 C C . PRO A 1 93 ? -4.974 -7.654 12.996 1.00 84.31 93 PRO A C 1
ATOM 763 O O . PRO A 1 93 ? -3.760 -7.495 13.101 1.00 84.31 93 PRO A O 1
ATOM 766 N N . ASN A 1 94 ? -5.534 -8.860 13.098 1.00 87.44 94 ASN A N 1
ATOM 767 C CA . ASN A 1 94 ? -4.782 -10.091 13.346 1.00 87.44 94 ASN A CA 1
ATOM 768 C C . ASN A 1 94 ? -4.840 -11.085 12.172 1.00 87.44 94 ASN A C 1
ATOM 770 O O . ASN A 1 94 ? -4.280 -12.169 12.280 1.00 87.44 94 ASN A O 1
ATOM 774 N N . ASN A 1 95 ? -5.453 -10.718 11.043 1.00 92.12 95 ASN A N 1
ATOM 775 C CA . ASN A 1 95 ? -5.679 -11.630 9.916 1.00 92.12 95 ASN A CA 1
ATOM 776 C C . ASN A 1 95 ? -4.585 -11.509 8.844 1.00 92.12 95 ASN A C 1
ATOM 778 O O . ASN A 1 95 ? -4.872 -11.391 7.654 1.00 92.12 95 ASN A O 1
ATOM 782 N N . TRP A 1 96 ? -3.316 -11.510 9.267 1.00 90.88 96 TRP A N 1
ATOM 783 C CA . TRP A 1 96 ? -2.182 -11.446 8.335 1.00 90.88 96 TRP A CA 1
ATOM 784 C C . TRP A 1 96 ? -2.112 -12.687 7.443 1.00 90.88 96 TRP A C 1
ATOM 786 O O . TRP A 1 96 ? -1.958 -12.561 6.232 1.00 90.88 96 TRP A O 1
ATOM 796 N N . ASP A 1 97 ? -2.316 -13.865 8.029 1.00 90.12 97 ASP A N 1
ATOM 797 C CA . ASP A 1 97 ? -2.279 -15.136 7.303 1.00 90.12 97 ASP A CA 1
ATOM 798 C C . ASP A 1 97 ? -3.370 -15.195 6.222 1.00 90.12 97 ASP A C 1
ATOM 800 O O . ASP A 1 97 ? -3.130 -15.687 5.122 1.00 90.12 97 ASP A O 1
ATOM 804 N N . THR A 1 98 ? -4.553 -14.625 6.488 1.00 91.31 98 THR A N 1
ATOM 805 C CA . THR A 1 98 ? -5.627 -14.495 5.489 1.00 91.31 98 THR A CA 1
ATOM 806 C C . THR A 1 98 ? -5.190 -13.632 4.307 1.00 91.31 98 THR A C 1
ATOM 808 O O . THR A 1 98 ? -5.364 -14.032 3.159 1.00 91.31 98 THR A O 1
ATOM 811 N N . LEU A 1 99 ? -4.571 -12.476 4.572 1.00 92.38 99 LEU A N 1
ATOM 812 C CA . LEU A 1 99 ? -4.046 -11.601 3.521 1.00 92.38 99 LEU A CA 1
ATOM 813 C C . LEU A 1 99 ? -2.971 -12.312 2.678 1.00 92.38 99 LEU A C 1
ATOM 815 O O . LEU A 1 99 ? -2.961 -12.186 1.452 1.00 92.38 99 LEU A O 1
ATOM 819 N N . GLU A 1 100 ? -2.074 -13.072 3.314 1.00 90.19 100 GLU A N 1
ATOM 820 C CA . GLU A 1 100 ? -1.054 -13.859 2.612 1.00 90.19 100 GLU A CA 1
ATOM 821 C C . GLU A 1 100 ? -1.676 -14.957 1.740 1.00 90.19 100 GLU A C 1
ATOM 823 O O . GLU A 1 100 ? -1.293 -15.103 0.578 1.00 90.19 100 GLU A O 1
ATOM 828 N N . GLN A 1 101 ? -2.673 -15.685 2.248 1.00 87.94 101 GLN A N 1
ATOM 829 C CA . GLN A 1 101 ? -3.399 -16.704 1.485 1.00 87.94 101 GLN A CA 1
ATOM 830 C C . GLN A 1 101 ? -4.121 -16.110 0.269 1.00 87.94 101 GLN A C 1
ATOM 832 O O . GLN A 1 101 ? -4.018 -16.656 -0.831 1.00 87.94 101 GLN A O 1
ATOM 837 N N . GLU A 1 102 ? -4.793 -14.967 0.422 1.00 88.81 102 GLU A N 1
ATOM 838 C CA . GLU A 1 102 ? -5.432 -14.274 -0.702 1.00 88.81 102 GLU A CA 1
ATOM 839 C C . GLU A 1 102 ? -4.417 -13.800 -1.747 1.00 88.81 102 GLU A C 1
ATOM 841 O O . GLU A 1 102 ? -4.657 -13.893 -2.956 1.00 88.81 102 GLU A O 1
ATOM 846 N N . ALA A 1 103 ? -3.260 -13.308 -1.300 1.00 88.31 103 ALA A N 1
ATOM 847 C CA . ALA A 1 103 ? -2.169 -12.925 -2.184 1.00 88.31 103 ALA A CA 1
ATOM 848 C C . ALA A 1 103 ? -1.636 -14.131 -2.980 1.00 88.31 103 ALA A C 1
ATOM 850 O O . ALA A 1 103 ? -1.451 -14.022 -4.194 1.00 88.31 103 ALA A O 1
ATOM 851 N N . ILE A 1 104 ? -1.467 -15.292 -2.335 1.00 86.62 104 ILE A N 1
ATOM 852 C CA . ILE A 1 104 ? -1.100 -16.554 -2.998 1.00 86.62 104 ILE A CA 1
ATOM 853 C C . ILE A 1 104 ? -2.161 -16.948 -4.030 1.00 86.62 104 ILE A C 1
ATOM 855 O O . ILE A 1 104 ? -1.819 -17.235 -5.177 1.00 86.62 104 ILE A O 1
ATOM 859 N N . PHE A 1 105 ? -3.443 -16.923 -3.660 1.00 84.75 105 PHE A N 1
ATOM 860 C CA . PHE A 1 105 ? -4.527 -17.324 -4.554 1.00 84.75 105 PHE A CA 1
ATOM 861 C C . PHE A 1 105 ? -4.591 -16.444 -5.810 1.00 84.75 105 PHE A C 1
ATOM 863 O O . PHE A 1 105 ? -4.695 -16.960 -6.922 1.00 84.75 105 PHE A O 1
ATOM 870 N N . LYS A 1 106 ? -4.425 -15.121 -5.668 1.00 82.88 106 LYS A N 1
ATOM 871 C CA . LYS A 1 106 ? -4.356 -14.189 -6.810 1.00 82.88 106 LYS A CA 1
ATOM 872 C C . LYS A 1 106 ? -3.167 -14.470 -7.730 1.00 82.88 106 LYS A C 1
ATOM 874 O O . LYS A 1 106 ? -3.313 -14.401 -8.951 1.00 82.88 106 LYS A O 1
ATOM 879 N N . LEU A 1 107 ? -2.000 -14.795 -7.171 1.00 81.75 107 LEU A N 1
ATOM 880 C CA . LEU A 1 107 ? -0.821 -15.164 -7.962 1.00 81.75 107 LEU A CA 1
ATOM 881 C C . LEU A 1 107 ? -1.048 -16.453 -8.751 1.00 81.75 107 LEU A C 1
ATOM 883 O O . LEU A 1 107 ? -0.686 -16.517 -9.925 1.00 81.75 107 LEU A O 1
ATOM 887 N N . LEU A 1 108 ? -1.643 -17.465 -8.115 1.00 80.12 108 LEU A N 1
ATOM 888 C CA . LEU A 1 108 ? -1.967 -18.738 -8.755 1.00 80.12 108 LEU A CA 1
ATOM 889 C C . LEU A 1 108 ? -3.002 -18.551 -9.866 1.00 80.12 108 LEU A C 1
ATOM 891 O O . LEU A 1 108 ? -2.774 -19.014 -10.980 1.00 80.12 108 LEU A O 1
ATOM 895 N N . ALA A 1 109 ? -4.076 -17.803 -9.605 1.00 78.81 109 ALA A N 1
ATOM 896 C CA . ALA A 1 109 ? -5.085 -17.483 -10.610 1.00 78.81 109 ALA A CA 1
ATOM 897 C C . ALA A 1 109 ? -4.460 -16.796 -11.834 1.00 78.81 109 ALA A C 1
ATOM 899 O O . ALA A 1 109 ? -4.697 -17.209 -12.963 1.00 78.81 109 ALA A O 1
ATOM 900 N N . LYS A 1 110 ? -3.571 -15.816 -11.625 1.00 77.12 110 LYS A N 1
ATOM 901 C CA . LYS A 1 110 ? -2.881 -15.123 -12.723 1.00 77.12 110 LYS A CA 1
ATOM 902 C C . LYS A 1 110 ? -1.990 -16.046 -13.562 1.00 77.12 110 LYS A C 1
ATOM 904 O O . LYS A 1 110 ? -1.829 -15.782 -14.745 1.00 77.12 110 LYS A O 1
ATOM 909 N N . LYS A 1 111 ? -1.408 -17.097 -12.975 1.00 72.19 111 LYS A N 1
ATOM 910 C CA . LYS A 1 111 ? -0.605 -18.092 -13.709 1.00 72.19 111 LYS A CA 1
ATOM 911 C C . LYS A 1 111 ? -1.452 -19.080 -14.512 1.00 72.19 111 LYS A C 1
ATOM 913 O O . LYS A 1 111 ? -0.951 -19.603 -15.494 1.00 72.19 111 LYS A O 1
ATOM 918 N N . LEU A 1 112 ? -2.678 -19.355 -14.067 1.00 69.94 112 LEU A N 1
ATOM 919 C CA . LEU A 1 112 ? -3.606 -20.289 -14.716 1.00 69.94 112 LEU A CA 1
ATOM 920 C C . LEU A 1 112 ? -4.468 -19.623 -15.800 1.00 69.94 112 LEU A C 1
ATOM 922 O O . LEU A 1 112 ? -5.028 -20.316 -16.639 1.00 69.94 112 LEU A O 1
ATOM 926 N N . SER A 1 113 ? -4.584 -18.293 -15.776 1.00 61.09 113 SER A N 1
ATOM 927 C CA . SER A 1 113 ? -5.258 -17.498 -16.814 1.00 61.09 113 SER A CA 1
ATOM 928 C C . SER A 1 113 ? -4.364 -17.169 -18.024 1.00 61.09 113 SER A C 1
ATOM 930 O O . SER A 1 113 ? -4.735 -16.312 -18.827 1.00 61.09 113 SER A O 1
ATOM 932 N N . VAL A 1 114 ? -3.188 -17.796 -18.122 1.00 46.59 114 VAL A N 1
ATOM 933 C CA . VAL A 1 114 ? -2.240 -17.733 -19.250 1.00 46.59 114 VAL A CA 1
ATOM 934 C C . VAL A 1 114 ? -2.206 -19.103 -19.905 1.00 46.59 114 VAL A C 1
ATOM 936 O O . VAL A 1 114 ? -2.215 -19.141 -21.152 1.00 46.59 114 VAL A O 1
#

Sequence (114 aa):
MNLDAITQGHLVKRAILDQIITQARSQVQATNSIYNQFKNLLDPMETWRHGHYRNLACMLDMSINTLKYYVQEGDHLKQNNRKKILQFLGYSPNNWDTLEQEAIFKLLAKKLSV

Solvent-accessible surface area (backbone atoms only — not comparable to full-atom values): 6550 Å² total; per-residue (Å²): 134,66,65,66,59,55,54,49,54,48,52,34,51,49,39,48,49,52,50,53,50,51,53,51,34,54,58,41,66,63,79,46,80,86,31,62,87,41,53,65,56,68,51,61,76,91,73,62,50,74,68,36,49,44,44,54,16,57,76,45,74,47,56,44,66,61,50,50,43,40,72,74,71,54,52,89,71,54,70,71,59,48,27,34,50,27,50,72,74,72,44,61,71,80,48,59,67,58,55,49,51,52,21,44,51,54,54,51,50,60,64,71,77,107

Organism: NCBI:txid313606

pLDDT: mean 86.2, std 12.45, range [44.28, 96.88]

Secondary structure (DSSP, 8-state):
--HHHHHHHHHHHHHHHHHHHHHHHHHHHS--GGGGGGGGGGS-GGG--HHHHHHHHHHTTS-HHHHHHHHHH-----HHHHHHHHHHTT--TT-HHHHHHHHHHHHHHHHH--

Foldseek 3Di:
DDPVVVVLLLQLLVLLVVLLLVLLVVVLPPPDPVNPLQVCSVDDPVPDDLSNLVSSCVLLVHDSVLSVCCNPVVDDDDLVSQQSSCVSSVHDSPVSVVSSVVSVVVVVVVVVVD

Nearest PDB structures (foldseek):
  4x4b-assembly1_B  TM=5.713E-01  e=6.764E-01  Enterobacter sp. RFL1396
  5d4z-assembly8_U  TM=5.290E-01  e=4.920E-01  Salmonella phage SPC32H
  6lb3-assembly2_H  TM=4.994E-01  e=4.666E-01  Pseudomonas aeruginosa PAO1
  3g5g-assembly5_J  TM=5.341E-01  e=1.090E+00  Enterobacter sp. RFL1396
  5d50-assembly2_K  TM=5.650E-01  e=2.986E+00  Salmonella phage SPC32H

Radius of gyration: 14.51 Å; Cα contacts (8 Å, |Δi|>4): 89; chains: 1; bounding box: 32×41×33 Å